Protein AF-A0A5K1HN83-F1 (afdb_monomer_lite)

Organism: NCBI:txid210225

Sequence (172 aa):
LRGERKVHPRSPVRFLKNLKGYDKDAISNETIELLEPLLVTGTEWFNETTCGKVSKAIAAICKWLYAVFEYHEKSQIVKPKKIKLALEEANLEIAKEKLAKAREELRIITDKLNKLKEDSQKQLDIKNELESQAQKTKKKITTAETLINSLSGERARWKKGASEISDEKKRL

InterPro domains:
  IPR024743 Dynein heavy chain, coiled coil stalk [PF12777] (14-165)
  IPR026983 Dynein heavy chain [PTHR10676] (13-172)

Secondary structure (DSSP, 8-state):
-----------HHHHHHHHHT--TTS--HHHHHHHHIIIIITTTTSSHHHHHTT-HHHHHHHHHHHHHHHHHHHHHHHHHHHHHHHHHHHHHHHHHHHHHHHHHHHHHHHHHHHHHHHHHHHHHHHHHHHHHHHHHHHHHHHHHHHHHHHHHHHHHHHHHHHHHHHHHHHH-

Radius of gyration: 54.88 Å; chains: 1; bounding box: 118×31×148 Å

Foldseek 3Di:
DDDDPDDDPPDPVVVVVCLVVPDLPPDDPVNLVVCCCCLPVVPVCLALVNLVVVHNVSSVVSVSVVVSNVCNVVCVVVVVVVVVVVVVVVVVVVVVVVVVVVVVVVVVVVVVVVVVVVVVVVVVVVVVVVVVVVVVVVVVVVVVVVVVVVVVVVVVVVVVVVVVVVVVVVVD

pLDDT: mean 89.86, std 12.05, range [35.44, 98.5]

Structure (mmCIF, N/CA/C/O backbone):
data_AF-A0A5K1HN83-F1
#
_entry.id   AF-A0A5K1HN83-F1
#
loop_
_atom_site.group_PDB
_atom_site.id
_atom_site.type_symbol
_atom_site.label_atom_id
_atom_site.label_alt_id
_atom_site.label_comp_id
_atom_site.label_asym_id
_atom_site.label_entity_id
_atom_site.label_seq_id
_atom_site.pdbx_PDB_ins_code
_atom_site.Cartn_x
_atom_site.Cartn_y
_atom_site.Cartn_z
_atom_site.occupancy
_atom_site.B_iso_or_equiv
_atom_site.auth_seq_id
_atom_site.auth_comp_id
_atom_site.auth_asym_id
_atom_site.auth_atom_id
_atom_site.pdbx_PDB_model_num
ATOM 1 N N . LEU A 1 1 ? 52.252 -15.073 -39.958 1.00 35.44 1 LEU A N 1
ATOM 2 C CA . LEU A 1 1 ? 51.533 -16.109 -40.735 1.00 35.44 1 LEU A CA 1
ATOM 3 C C . LEU A 1 1 ? 50.042 -15.824 -40.641 1.00 35.44 1 LEU A C 1
ATOM 5 O O . LEU A 1 1 ? 49.501 -15.789 -39.545 1.00 35.44 1 LEU A O 1
ATOM 9 N N . ARG A 1 2 ? 49.439 -15.476 -41.782 1.00 38.75 2 ARG A N 1
ATOM 10 C CA . ARG A 1 2 ? 48.042 -15.048 -41.935 1.00 38.75 2 ARG A CA 1
ATOM 11 C C . ARG A 1 2 ? 47.083 -16.146 -41.472 1.00 38.75 2 ARG A C 1
ATOM 13 O O . ARG A 1 2 ? 47.046 -17.208 -42.080 1.00 38.75 2 ARG A O 1
ATOM 20 N N . GLY A 1 3 ? 46.279 -15.862 -40.453 1.00 36.34 3 GLY A N 1
ATOM 21 C CA . GLY A 1 3 ? 45.063 -16.619 -40.167 1.00 36.34 3 GLY A CA 1
ATOM 22 C C . GLY A 1 3 ? 43.900 -16.001 -40.934 1.00 36.34 3 GLY A C 1
ATOM 23 O O . GLY A 1 3 ? 43.330 -15.003 -40.499 1.00 36.34 3 GLY A O 1
ATOM 24 N N . GLU A 1 4 ? 43.568 -16.552 -42.098 1.00 43.75 4 GLU A N 1
ATOM 25 C CA . GLU A 1 4 ? 42.374 -16.164 -42.850 1.00 43.75 4 GLU A CA 1
ATOM 26 C C . GLU A 1 4 ? 41.106 -16.497 -42.044 1.00 43.75 4 GLU A C 1
ATOM 28 O O . GLU A 1 4 ? 40.706 -17.658 -41.949 1.00 43.75 4 GLU A O 1
ATOM 33 N N . ARG A 1 5 ? 40.407 -15.490 -41.502 1.00 47.59 5 ARG A N 1
ATOM 34 C CA . ARG A 1 5 ? 39.007 -15.663 -41.079 1.00 47.59 5 ARG A CA 1
ATOM 35 C C . ARG A 1 5 ? 38.125 -15.734 -42.326 1.00 47.59 5 ARG A C 1
ATOM 37 O O . ARG A 1 5 ? 37.622 -14.723 -42.808 1.00 47.59 5 ARG A O 1
ATOM 44 N N . LYS A 1 6 ? 37.933 -16.938 -42.870 1.00 50.41 6 LYS A N 1
ATOM 45 C CA . LYS A 1 6 ? 36.957 -17.179 -43.940 1.00 50.41 6 LYS A CA 1
ATOM 46 C C . LYS A 1 6 ? 35.537 -17.103 -43.380 1.00 50.41 6 LYS A C 1
ATOM 48 O O . LYS A 1 6 ? 35.007 -18.095 -42.893 1.00 50.41 6 LYS A O 1
ATOM 53 N N . VAL A 1 7 ? 34.882 -15.956 -43.538 1.00 51.84 7 VAL A N 1
ATOM 54 C CA . VAL A 1 7 ? 33.414 -15.883 -43.515 1.00 51.84 7 VAL A CA 1
ATOM 55 C C . VAL A 1 7 ? 32.956 -15.418 -44.890 1.00 51.84 7 VAL A C 1
ATOM 57 O O . VAL A 1 7 ? 32.748 -14.240 -45.143 1.00 51.84 7 VAL A O 1
ATOM 60 N N . HIS A 1 8 ? 32.858 -16.358 -45.828 1.00 52.25 8 HIS A N 1
ATOM 61 C CA . HIS A 1 8 ? 32.168 -16.104 -47.088 1.00 52.25 8 HIS A CA 1
ATOM 62 C C . HIS A 1 8 ? 30.650 -16.157 -46.843 1.00 52.25 8 HIS A C 1
ATOM 64 O O . HIS A 1 8 ? 30.150 -17.221 -46.452 1.00 52.25 8 HIS A O 1
ATOM 70 N N . PRO A 1 9 ? 29.871 -15.104 -47.146 1.00 54.41 9 PRO A N 1
ATOM 71 C CA . PRO A 1 9 ? 28.438 -15.247 -47.350 1.00 54.41 9 PRO A CA 1
ATOM 72 C C . PRO A 1 9 ? 28.221 -15.910 -48.719 1.00 54.41 9 PRO A C 1
ATOM 74 O O . PRO A 1 9 ? 27.822 -15.277 -49.684 1.00 54.41 9 PRO A O 1
ATOM 77 N N . ARG A 1 10 ? 28.530 -17.208 -48.838 1.00 61.06 10 ARG A N 1
ATOM 78 C CA . ARG A 1 10 ? 28.372 -17.948 -50.107 1.00 61.06 10 ARG A CA 1
ATOM 79 C C . ARG A 1 10 ? 26.910 -18.223 -50.480 1.00 61.06 10 ARG A C 1
ATOM 81 O O . ARG A 1 10 ? 26.652 -1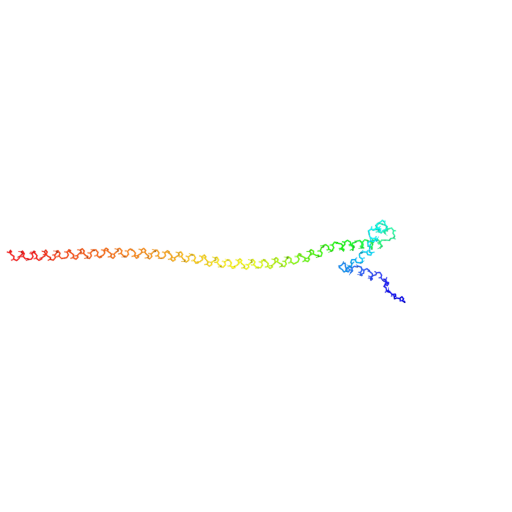8.692 -51.578 1.00 61.06 10 ARG A O 1
ATOM 88 N N . SER A 1 11 ? 25.959 -17.926 -49.589 1.00 77.81 11 SER A N 1
ATOM 89 C CA . SER A 1 11 ? 24.522 -18.025 -49.855 1.00 77.81 11 SER A CA 1
ATOM 90 C C . SER A 1 11 ? 23.800 -16.751 -49.391 1.00 77.81 11 SER A C 1
ATOM 92 O O . SER A 1 11 ? 23.789 -16.474 -48.183 1.00 77.81 11 SER A O 1
ATOM 94 N N . PRO A 1 12 ? 23.155 -16.003 -50.307 1.00 76.56 12 PRO A N 1
ATOM 95 C CA . PRO A 1 12 ? 22.337 -14.832 -49.979 1.00 76.56 12 PRO A CA 1
ATOM 96 C C . PRO A 1 12 ? 21.243 -15.123 -48.940 1.00 76.56 12 PRO A C 1
ATOM 98 O O . PRO A 1 12 ? 20.943 -14.288 -48.089 1.00 76.56 12 PRO A O 1
ATOM 101 N N . VAL A 1 13 ? 20.696 -16.344 -48.946 1.00 81.81 13 VAL A N 1
ATOM 102 C CA . VAL A 1 13 ? 19.642 -16.784 -48.017 1.00 81.81 13 VAL A CA 1
ATOM 103 C C . VAL A 1 13 ? 20.150 -16.817 -46.573 1.00 81.81 13 VAL A C 1
ATOM 105 O O . VAL A 1 13 ? 19.470 -16.365 -45.651 1.00 81.81 13 VAL A O 1
ATOM 108 N N . ARG A 1 14 ? 21.377 -17.308 -46.367 1.00 83.81 14 ARG A N 1
ATOM 109 C CA . ARG A 1 14 ? 21.997 -17.373 -45.037 1.00 83.81 14 ARG A CA 1
ATOM 110 C C . ARG A 1 14 ? 22.368 -15.985 -44.516 1.00 83.81 14 ARG A C 1
ATOM 112 O O . ARG A 1 14 ? 22.195 -15.726 -43.330 1.00 83.81 14 ARG A O 1
ATOM 119 N N . PHE A 1 15 ? 22.819 -15.089 -45.394 1.00 83.62 15 PHE A N 1
ATOM 120 C CA . PHE A 1 15 ? 23.090 -13.694 -45.038 1.00 83.62 15 PHE A CA 1
ATOM 121 C C . PHE A 1 15 ? 21.828 -12.986 -44.525 1.00 83.62 15 PHE A C 1
ATOM 123 O O . PHE A 1 15 ? 21.845 -12.428 -43.432 1.00 83.62 15 PHE A O 1
ATOM 130 N N . LEU A 1 16 ? 20.709 -13.089 -45.250 1.00 84.12 16 LEU A N 1
ATOM 131 C CA . LEU A 1 16 ? 19.450 -12.458 -44.841 1.00 84.12 16 LEU A CA 1
ATOM 132 C C . LEU A 1 16 ? 18.900 -13.021 -43.526 1.00 84.12 16 LEU A C 1
ATOM 134 O O . LEU A 1 16 ? 18.374 -12.265 -42.712 1.00 84.12 16 LEU A O 1
ATOM 138 N N . LYS A 1 17 ? 19.031 -14.334 -43.295 1.00 87.56 17 LYS A N 1
ATOM 139 C CA . LYS A 1 17 ? 18.636 -14.952 -42.021 1.00 87.56 17 LYS A CA 1
ATOM 140 C C . LYS A 1 17 ? 19.444 -14.383 -40.852 1.00 87.56 17 LYS A C 1
ATOM 142 O O . LYS A 1 17 ? 18.859 -14.036 -39.831 1.00 87.56 17 LYS A O 1
ATOM 147 N N . ASN A 1 18 ? 20.757 -14.243 -41.025 1.00 88.06 18 ASN A N 1
ATOM 148 C CA . ASN A 1 18 ? 21.635 -13.670 -40.005 1.00 88.06 18 ASN A CA 1
ATOM 149 C C . ASN A 1 18 ? 21.346 -12.183 -39.770 1.00 88.06 18 ASN A C 1
ATOM 151 O O . ASN A 1 18 ? 21.358 -11.745 -38.629 1.00 88.06 18 ASN A O 1
ATOM 155 N N . LEU A 1 19 ? 21.044 -11.426 -40.828 1.00 85.50 19 LEU A N 1
ATOM 156 C CA . LEU A 1 19 ? 20.715 -10.004 -40.728 1.00 85.50 19 LEU A CA 1
ATOM 157 C C . LEU A 1 19 ? 19.407 -9.773 -39.956 1.00 85.50 19 LEU A C 1
ATOM 159 O O . LEU A 1 19 ? 19.327 -8.888 -39.112 1.00 85.50 19 LEU A O 1
ATOM 163 N N . LYS A 1 20 ? 18.384 -10.596 -40.222 1.00 86.06 20 LYS A N 1
ATOM 164 C CA . LYS A 1 20 ? 17.093 -10.532 -39.518 1.00 86.06 20 LYS A CA 1
ATOM 165 C C . LYS A 1 20 ? 17.184 -10.995 -38.065 1.00 86.06 20 LYS A C 1
ATOM 167 O O . LYS A 1 20 ? 16.485 -10.455 -37.219 1.00 86.06 20 LYS A O 1
ATOM 172 N N . GLY A 1 21 ? 18.006 -12.006 -37.796 1.00 87.75 21 GLY A N 1
ATOM 173 C CA . GLY A 1 21 ? 18.245 -12.534 -36.452 1.00 87.75 21 GLY A CA 1
ATOM 174 C C . GLY A 1 21 ? 19.372 -11.829 -35.701 1.00 87.75 21 GLY A C 1
ATOM 175 O O . GLY A 1 21 ? 19.829 -12.362 -34.695 1.00 87.75 21 GLY A O 1
ATOM 176 N N . TYR A 1 22 ? 19.865 -10.696 -36.205 1.00 89.00 22 TYR A N 1
ATOM 177 C CA . TYR A 1 22 ? 20.978 -9.993 -35.589 1.00 89.00 22 TYR A CA 1
ATOM 178 C C . TYR A 1 22 ? 20.562 -9.439 -34.226 1.00 89.00 22 TYR A C 1
ATOM 180 O O . TYR A 1 22 ? 19.560 -8.728 -34.108 1.00 89.00 22 TYR A O 1
ATOM 188 N N . ASP A 1 23 ? 21.344 -9.762 -33.200 1.00 89.12 23 ASP A N 1
ATOM 189 C CA . ASP A 1 23 ? 21.102 -9.262 -31.857 1.00 89.12 23 ASP A CA 1
ATOM 190 C C . ASP A 1 23 ? 21.542 -7.798 -31.750 1.00 89.12 23 ASP A C 1
ATOM 192 O O . ASP A 1 23 ? 22.693 -7.469 -31.465 1.00 89.12 23 ASP A O 1
ATOM 196 N N . LYS A 1 24 ? 20.580 -6.907 -31.989 1.00 84.75 24 LYS A N 1
ATOM 197 C CA . LYS A 1 24 ? 20.734 -5.454 -31.856 1.00 84.75 24 LYS A CA 1
ATOM 198 C C . LYS A 1 24 ? 21.133 -5.004 -30.446 1.00 84.75 24 LYS A C 1
ATOM 200 O O . LYS A 1 24 ? 21.608 -3.885 -30.287 1.00 84.75 24 LYS A O 1
ATOM 205 N N . ASP A 1 25 ? 20.920 -5.836 -29.425 1.00 85.94 25 ASP A N 1
ATOM 206 C CA . ASP A 1 25 ? 21.213 -5.501 -28.034 1.00 85.94 25 ASP A CA 1
ATOM 207 C C . ASP A 1 25 ? 22.635 -5.893 -27.605 1.00 85.94 25 ASP A C 1
ATOM 209 O O . ASP A 1 25 ? 23.111 -5.344 -26.609 1.00 85.94 25 ASP A O 1
ATOM 213 N N . ALA A 1 26 ? 23.307 -6.762 -28.373 1.00 86.81 26 ALA A N 1
ATOM 214 C CA . ALA A 1 26 ? 24.674 -7.244 -28.142 1.00 86.81 26 ALA A CA 1
ATOM 215 C C . ALA A 1 26 ? 25.769 -6.428 -28.862 1.00 86.81 26 ALA A C 1
ATOM 217 O O . ALA A 1 26 ? 26.937 -6.816 -28.861 1.00 86.81 26 ALA A O 1
ATOM 218 N N . ILE A 1 27 ? 25.412 -5.314 -29.502 1.00 87.62 27 ILE A N 1
ATOM 219 C CA . ILE A 1 27 ? 26.367 -4.460 -30.217 1.00 87.62 27 ILE A CA 1
ATOM 220 C C . ILE A 1 27 ? 27.257 -3.730 -29.208 1.00 87.62 27 ILE A C 1
ATOM 222 O O . ILE A 1 27 ? 26.746 -3.084 -28.295 1.00 87.62 27 ILE A O 1
ATOM 226 N N . SER A 1 28 ? 28.578 -3.821 -29.380 1.00 88.25 28 SER A N 1
ATOM 227 C CA . SER A 1 28 ? 29.544 -3.096 -28.552 1.00 88.25 28 SER A CA 1
ATOM 228 C C . SER A 1 28 ? 29.716 -1.647 -29.010 1.00 88.25 28 SER A C 1
ATOM 230 O O . SER A 1 28 ? 29.615 -1.351 -30.203 1.00 88.25 28 SER A O 1
ATOM 232 N N . ASN A 1 29 ? 30.072 -0.763 -28.072 1.00 88.69 29 ASN A N 1
ATOM 233 C CA . ASN A 1 29 ? 30.438 0.623 -28.382 1.00 88.69 29 ASN A CA 1
ATOM 234 C C . ASN A 1 29 ? 31.581 0.685 -29.406 1.00 88.69 29 ASN A C 1
ATOM 236 O O . ASN A 1 29 ? 31.483 1.433 -30.367 1.00 88.69 29 ASN A O 1
ATOM 240 N N . GLU A 1 30 ? 32.585 -0.188 -29.284 1.00 90.62 30 GLU A N 1
ATOM 241 C CA . GLU A 1 30 ? 33.702 -0.292 -30.237 1.00 90.62 30 GLU A CA 1
ATOM 242 C C . GLU A 1 30 ? 33.229 -0.547 -31.680 1.00 90.62 30 GLU A C 1
ATOM 244 O O . GLU A 1 30 ? 33.777 -0.005 -32.638 1.00 90.62 30 GLU A O 1
ATOM 249 N N . THR A 1 31 ? 32.186 -1.371 -31.852 1.00 89.19 31 THR A N 1
ATOM 250 C CA . THR A 1 31 ? 31.615 -1.642 -33.180 1.00 89.19 31 THR A CA 1
ATOM 251 C C . THR A 1 31 ? 30.928 -0.397 -33.735 1.00 89.19 31 THR A C 1
ATOM 253 O O . THR A 1 31 ? 31.004 -0.145 -34.931 1.00 89.19 31 THR A O 1
ATOM 256 N N . ILE A 1 32 ? 30.266 0.383 -32.881 1.00 90.12 32 ILE A N 1
ATOM 257 C CA . ILE A 1 32 ? 29.578 1.620 -33.265 1.00 90.12 32 ILE A CA 1
ATOM 258 C C . ILE A 1 32 ? 30.577 2.730 -33.602 1.00 90.12 32 ILE A C 1
ATOM 260 O O . ILE A 1 32 ? 30.416 3.377 -34.633 1.00 90.12 32 ILE A O 1
ATOM 264 N N . GLU A 1 33 ? 31.641 2.881 -32.814 1.00 89.94 33 GLU A N 1
ATOM 265 C CA . GLU A 1 33 ? 32.745 3.817 -33.076 1.00 89.94 33 GLU A CA 1
ATOM 266 C C . GLU A 1 33 ? 33.415 3.532 -34.427 1.00 89.94 33 GLU A C 1
ATOM 268 O O . GLU A 1 33 ? 33.702 4.444 -35.197 1.00 89.94 33 GLU A O 1
ATOM 273 N N . LEU A 1 34 ? 33.592 2.254 -34.784 1.00 90.81 34 LEU A N 1
ATOM 274 C CA . LEU A 1 34 ? 34.136 1.878 -36.092 1.00 90.81 34 LEU A CA 1
ATOM 275 C C . LEU A 1 34 ? 33.213 2.271 -37.261 1.00 90.81 34 LEU A C 1
ATOM 277 O O . LEU A 1 34 ? 33.683 2.502 -38.377 1.00 90.81 34 LEU A O 1
ATOM 281 N N . LEU A 1 35 ? 31.900 2.319 -37.025 1.00 89.12 35 LEU A N 1
ATOM 282 C CA . LEU A 1 35 ? 30.895 2.676 -38.029 1.00 89.12 35 LEU A CA 1
ATOM 283 C C . LEU A 1 35 ? 30.657 4.189 -38.120 1.00 89.12 35 LEU A C 1
ATOM 285 O O . LEU A 1 35 ? 30.128 4.659 -39.127 1.00 89.12 35 LEU A O 1
ATOM 289 N N . GLU A 1 36 ? 31.063 4.955 -37.112 1.00 87.81 36 GLU A N 1
ATOM 290 C CA . GLU A 1 36 ? 30.823 6.395 -37.016 1.00 87.81 36 GLU A CA 1
ATOM 291 C C . GLU A 1 36 ? 31.383 7.195 -38.212 1.00 87.81 36 GLU A C 1
ATOM 293 O O . GLU A 1 36 ? 30.631 7.989 -38.785 1.00 87.81 36 GLU A O 1
ATOM 298 N N . PRO A 1 37 ? 32.613 6.950 -38.719 1.00 89.25 37 PRO A N 1
ATOM 299 C CA . PRO A 1 37 ? 33.119 7.669 -39.892 1.00 89.25 37 PRO A CA 1
ATOM 300 C C . PRO A 1 37 ? 32.294 7.419 -41.161 1.00 89.25 37 PRO A C 1
ATOM 302 O O . PRO A 1 37 ? 32.197 8.290 -42.023 1.00 89.25 37 PRO A O 1
ATOM 305 N N . LEU A 1 38 ? 31.683 6.235 -41.286 1.00 86.62 38 LEU A N 1
ATOM 306 C CA . LEU A 1 38 ? 30.812 5.880 -42.410 1.00 86.62 38 LEU A CA 1
ATOM 307 C C . LEU A 1 38 ? 29.436 6.543 -42.290 1.00 86.62 38 LEU A C 1
ATOM 309 O O . LEU A 1 38 ? 28.905 7.020 -43.287 1.00 86.62 38 LEU A O 1
ATOM 313 N N . LEU A 1 39 ? 28.864 6.566 -41.086 1.00 86.62 39 LEU A N 1
ATOM 314 C CA . LEU A 1 39 ? 27.479 6.984 -40.853 1.00 86.62 39 LEU A CA 1
ATOM 315 C C . LEU A 1 39 ? 27.319 8.479 -40.561 1.00 86.62 39 LEU A C 1
ATOM 317 O O . LEU A 1 39 ? 26.275 9.038 -40.888 1.00 86.62 39 LEU A O 1
ATOM 321 N N . VAL A 1 40 ? 28.325 9.118 -39.961 1.00 83.94 40 VAL A N 1
ATOM 322 C CA . VAL A 1 40 ? 28.289 10.530 -39.551 1.00 83.94 40 VAL A CA 1
ATOM 323 C C . VAL A 1 40 ? 29.064 11.384 -40.549 1.00 83.94 40 VAL A C 1
ATOM 325 O O . VAL A 1 40 ? 28.487 12.239 -41.221 1.00 83.94 40 VAL A O 1
ATOM 328 N N . THR A 1 41 ? 30.360 11.115 -40.719 1.00 83.31 41 THR A N 1
ATOM 329 C CA . THR A 1 41 ? 31.218 11.862 -41.657 1.00 83.31 41 THR A CA 1
ATOM 330 C C . THR A 1 41 ? 30.925 11.499 -43.114 1.00 83.31 41 THR A C 1
ATOM 332 O O . THR A 1 41 ? 31.015 12.342 -44.002 1.00 83.31 41 THR A O 1
ATOM 335 N N . GLY A 1 42 ? 30.536 10.248 -43.370 1.00 84.19 42 GLY A N 1
ATOM 336 C CA . GLY A 1 42 ? 30.241 9.734 -44.703 1.00 84.19 42 GLY A CA 1
ATOM 337 C C . GLY A 1 42 ? 28.856 10.075 -45.250 1.00 84.19 42 GLY A C 1
ATOM 338 O O . GLY A 1 42 ? 28.550 9.656 -46.362 1.00 84.19 42 GLY A O 1
ATOM 339 N N . THR A 1 43 ? 28.027 10.841 -44.531 1.00 84.19 43 THR A N 1
ATOM 340 C CA . THR A 1 43 ? 26.604 11.072 -44.863 1.00 84.19 43 THR A CA 1
ATOM 341 C C . THR A 1 43 ? 26.369 11.581 -46.293 1.00 84.19 43 THR A C 1
ATOM 343 O O . THR A 1 43 ? 25.342 11.278 -46.898 1.00 84.19 43 THR A O 1
ATOM 346 N N . GLU A 1 44 ? 27.314 12.311 -46.889 1.00 82.88 44 GLU A N 1
ATOM 347 C CA . GLU A 1 44 ? 27.197 12.809 -48.269 1.00 82.88 44 GLU A CA 1
ATOM 348 C C . GLU A 1 44 ? 27.219 11.689 -49.327 1.00 82.88 44 GLU A C 1
ATOM 350 O O . GLU A 1 44 ? 26.501 11.751 -50.331 1.00 82.88 44 GLU A O 1
ATOM 355 N N . TRP A 1 45 ? 28.005 10.632 -49.099 1.00 83.19 45 TRP A N 1
ATOM 356 C CA . TRP A 1 45 ? 28.219 9.544 -50.061 1.00 83.19 45 TRP A CA 1
ATOM 357 C C . TRP A 1 45 ? 27.675 8.185 -49.594 1.00 83.19 45 TRP A C 1
ATOM 359 O O . TRP A 1 45 ? 27.369 7.330 -50.426 1.00 83.19 45 TRP A O 1
ATOM 369 N N . PHE A 1 46 ? 27.486 8.000 -48.289 1.00 85.38 46 PHE A N 1
ATOM 370 C CA . PHE A 1 46 ? 26.931 6.811 -47.652 1.00 85.38 46 PHE A CA 1
ATOM 371 C C . PHE A 1 46 ? 25.529 7.102 -47.101 1.00 85.38 46 PHE A C 1
ATOM 373 O O . PHE A 1 46 ? 25.301 7.156 -45.901 1.00 85.38 46 PHE A O 1
ATOM 380 N N . ASN A 1 47 ? 24.567 7.305 -47.999 1.00 87.38 47 ASN A N 1
ATOM 381 C CA . ASN A 1 47 ? 23.159 7.492 -47.646 1.00 87.38 47 ASN A CA 1
ATOM 382 C C . ASN A 1 47 ? 22.245 6.677 -48.570 1.00 87.38 47 ASN A C 1
ATOM 384 O O . ASN A 1 47 ? 22.655 6.251 -49.652 1.00 87.38 47 ASN A O 1
ATOM 388 N N . GLU A 1 48 ? 20.988 6.476 -48.160 1.00 88.94 48 GLU A N 1
ATOM 389 C CA . GLU A 1 48 ? 20.012 5.650 -48.891 1.00 88.94 48 GLU A CA 1
ATOM 390 C C . GLU A 1 48 ? 19.864 6.085 -50.363 1.00 88.94 48 GLU A C 1
ATOM 392 O O . GLU A 1 48 ? 19.814 5.239 -51.259 1.00 88.94 48 GLU A O 1
ATOM 397 N N . THR A 1 49 ? 19.885 7.394 -50.630 1.00 87.94 49 THR A N 1
ATOM 398 C CA . THR A 1 49 ? 19.730 7.977 -51.970 1.00 87.94 49 THR A CA 1
ATOM 399 C C . THR A 1 49 ? 20.952 7.729 -52.856 1.00 87.94 49 THR A C 1
ATOM 401 O O . THR A 1 49 ? 20.809 7.278 -53.994 1.00 87.94 49 THR A O 1
ATOM 404 N N . THR A 1 50 ? 22.161 7.993 -52.357 1.00 88.44 50 THR A N 1
ATOM 405 C CA . THR A 1 50 ? 23.416 7.815 -53.102 1.00 88.44 50 THR A CA 1
ATOM 406 C C . THR A 1 50 ? 23.735 6.332 -53.291 1.00 88.44 50 THR A C 1
ATOM 408 O O . THR A 1 50 ? 24.035 5.909 -54.407 1.00 88.44 50 THR A O 1
ATOM 411 N N . CYS A 1 51 ? 23.568 5.506 -52.256 1.00 88.69 51 CYS A N 1
ATOM 412 C CA . CYS A 1 51 ? 23.726 4.054 -52.352 1.00 88.69 51 CYS A CA 1
ATOM 413 C C . CYS A 1 51 ? 22.671 3.408 -53.267 1.00 88.69 51 CYS A C 1
ATOM 415 O O . CYS A 1 51 ? 22.965 2.437 -53.970 1.00 88.69 51 CYS A O 1
ATOM 417 N N . GLY A 1 52 ? 21.455 3.962 -53.308 1.00 89.25 52 GLY A N 1
ATOM 418 C CA . GLY A 1 52 ? 20.368 3.500 -54.175 1.00 89.25 52 GLY A CA 1
ATOM 419 C C . GLY A 1 52 ? 20.640 3.673 -55.665 1.00 89.25 52 GLY A C 1
ATOM 420 O O . GLY A 1 52 ? 20.165 2.857 -56.455 1.00 89.25 52 GLY A O 1
ATOM 421 N N . LYS A 1 53 ? 21.465 4.658 -56.048 1.00 90.19 53 LYS A N 1
ATOM 422 C CA . LYS A 1 53 ? 21.938 4.825 -57.434 1.00 90.19 53 LYS A CA 1
ATOM 423 C C . LYS A 1 53 ? 22.824 3.662 -57.893 1.00 90.19 53 LYS A C 1
ATOM 425 O O . LYS A 1 53 ? 22.884 3.391 -59.086 1.00 90.19 53 LYS A O 1
ATOM 430 N N . VAL A 1 54 ? 23.485 2.969 -56.960 1.00 89.31 54 VAL A N 1
ATOM 431 C CA . VAL A 1 54 ? 24.340 1.806 -57.248 1.00 89.31 54 VAL A CA 1
ATOM 432 C C . VAL A 1 54 ? 23.527 0.512 -57.228 1.00 89.31 54 VAL A C 1
ATOM 434 O O . VAL A 1 54 ? 23.609 -0.289 -58.156 1.00 89.31 54 VAL A O 1
ATOM 437 N N . SER A 1 55 ? 22.741 0.275 -56.171 1.00 91.00 55 SER A N 1
ATOM 438 C CA . SER A 1 55 ? 21.877 -0.906 -56.069 1.00 91.00 55 SER A CA 1
ATOM 439 C C . SER A 1 55 ? 20.837 -0.771 -54.960 1.00 91.00 55 SER A C 1
ATOM 441 O O . SER A 1 55 ? 21.142 -0.348 -53.843 1.00 91.00 55 SER A O 1
ATOM 443 N N . LYS A 1 56 ? 19.621 -1.268 -55.223 1.00 87.94 56 LYS A N 1
ATOM 444 C CA . LYS A 1 56 ? 18.542 -1.365 -54.223 1.00 87.94 56 LYS A CA 1
ATOM 445 C C . LYS A 1 56 ? 18.941 -2.200 -53.001 1.00 87.94 56 LYS A C 1
ATOM 447 O O . LYS A 1 56 ? 18.540 -1.885 -51.885 1.00 87.94 56 LYS A O 1
ATOM 452 N N . ALA A 1 57 ? 19.741 -3.250 -53.198 1.00 86.38 57 ALA A N 1
ATOM 453 C CA . ALA A 1 57 ? 20.204 -4.093 -52.098 1.00 86.38 57 ALA A CA 1
ATOM 454 C C . ALA A 1 57 ? 21.193 -3.349 -51.183 1.00 86.38 57 ALA A C 1
ATOM 456 O O . ALA A 1 57 ? 21.140 -3.507 -49.967 1.00 86.38 57 ALA A O 1
ATOM 457 N N . ILE A 1 58 ? 22.055 -2.502 -51.757 1.00 86.31 58 ILE A N 1
ATOM 458 C CA . ILE A 1 58 ? 23.026 -1.699 -51.000 1.00 86.31 58 ILE A CA 1
ATOM 459 C C . ILE A 1 58 ? 22.307 -0.587 -50.229 1.00 86.31 58 ILE A C 1
ATOM 461 O O . ILE A 1 58 ? 22.599 -0.385 -49.053 1.00 86.31 58 ILE A O 1
ATOM 465 N N . ALA A 1 59 ? 21.311 0.067 -50.836 1.00 88.69 59 ALA A N 1
ATOM 466 C CA . ALA A 1 59 ? 20.461 1.036 -50.138 1.00 88.69 59 ALA A CA 1
ATOM 467 C C . ALA A 1 59 ? 19.775 0.432 -48.902 1.00 88.69 59 ALA A C 1
ATOM 469 O O . ALA A 1 59 ? 19.784 1.038 -47.833 1.00 88.69 59 ALA A O 1
ATOM 470 N N . ALA A 1 60 ? 19.245 -0.791 -49.015 1.00 88.25 60 ALA A N 1
ATOM 471 C CA . ALA A 1 60 ? 18.615 -1.483 -47.893 1.00 88.25 60 ALA A CA 1
ATOM 472 C C . ALA A 1 60 ? 19.599 -1.790 -46.746 1.00 88.25 60 ALA A C 1
ATOM 474 O O . ALA A 1 60 ? 19.232 -1.670 -45.578 1.00 88.25 60 ALA A O 1
ATOM 475 N N . ILE A 1 61 ? 20.847 -2.153 -47.064 1.00 88.75 61 ILE A N 1
ATOM 476 C CA . ILE A 1 61 ? 21.898 -2.384 -46.058 1.00 88.75 61 ILE A CA 1
ATOM 477 C C . ILE A 1 61 ? 22.314 -1.068 -45.390 1.00 88.75 61 ILE A C 1
ATOM 479 O O . ILE A 1 61 ? 22.444 -1.032 -44.171 1.00 88.75 61 ILE A O 1
ATOM 483 N N . CYS A 1 62 ? 22.472 0.012 -46.161 1.00 89.56 62 CYS A N 1
ATOM 484 C CA . CYS A 1 62 ? 22.773 1.346 -45.634 1.00 89.56 62 CYS A CA 1
ATOM 485 C C . CYS A 1 62 ? 21.689 1.794 -44.639 1.00 89.56 62 CYS A C 1
ATOM 487 O O . CYS A 1 62 ? 21.993 2.124 -43.495 1.00 89.56 62 CYS A O 1
ATOM 489 N N . LYS A 1 63 ? 20.412 1.673 -45.023 1.00 90.69 63 LYS A N 1
ATOM 490 C CA . LYS A 1 63 ? 19.267 1.967 -44.151 1.00 90.69 63 LYS A CA 1
ATOM 491 C C . LYS A 1 63 ? 19.261 1.117 -42.876 1.00 90.69 63 LYS A C 1
ATOM 493 O O . LYS A 1 63 ? 19.005 1.633 -41.791 1.00 90.69 63 LYS A O 1
ATOM 498 N N . TRP A 1 64 ? 19.539 -0.184 -42.996 1.00 90.94 64 TRP A N 1
ATOM 499 C CA . TRP A 1 64 ? 19.632 -1.083 -41.843 1.00 90.94 64 TRP A CA 1
ATOM 500 C C . TRP A 1 64 ? 20.745 -0.654 -40.881 1.00 90.94 64 TRP A C 1
ATOM 502 O O . TRP A 1 64 ? 20.526 -0.641 -39.675 1.00 90.94 64 TRP A O 1
ATOM 512 N N . LEU A 1 65 ? 21.903 -0.251 -41.404 1.00 90.62 65 LEU A N 1
ATOM 513 C CA . LEU A 1 65 ? 23.043 0.170 -40.594 1.00 90.62 65 LEU A CA 1
ATOM 514 C C . LEU A 1 65 ? 22.744 1.453 -39.801 1.00 90.62 65 LEU A C 1
ATOM 516 O O . LEU A 1 65 ? 23.032 1.505 -38.608 1.00 90.62 65 LEU A O 1
ATOM 520 N N . TYR A 1 66 ? 22.081 2.436 -40.421 1.00 90.81 66 TYR A N 1
ATOM 521 C CA . TYR A 1 66 ? 21.579 3.628 -39.723 1.00 90.81 66 TYR A CA 1
ATOM 522 C C . TYR A 1 66 ? 20.573 3.276 -38.622 1.00 90.81 66 TYR A C 1
ATOM 524 O O . TYR A 1 66 ? 20.690 3.753 -37.497 1.00 90.81 66 TYR A O 1
ATOM 532 N N . ALA A 1 67 ? 19.615 2.391 -38.911 1.00 91.06 67 ALA A N 1
ATOM 533 C CA . ALA A 1 67 ? 18.639 1.952 -37.915 1.00 91.06 67 ALA A CA 1
ATOM 534 C C . ALA A 1 67 ? 19.303 1.239 -36.724 1.00 91.06 67 ALA A C 1
ATOM 536 O O . ALA A 1 67 ? 18.869 1.397 -35.584 1.00 91.06 67 ALA A O 1
ATOM 537 N N . VAL A 1 68 ? 20.360 0.467 -36.982 1.00 90.88 68 VAL A N 1
ATOM 538 C CA . VAL A 1 68 ? 21.164 -0.201 -35.955 1.00 90.88 68 VAL A CA 1
ATOM 539 C C . VAL A 1 68 ? 21.929 0.808 -35.091 1.00 90.88 68 VAL A C 1
ATOM 541 O O . VAL A 1 68 ? 21.918 0.681 -33.866 1.00 90.88 68 VAL A O 1
ATOM 544 N N . PHE A 1 69 ? 22.542 1.818 -35.709 1.00 90.62 69 PHE A N 1
ATOM 545 C CA . PHE A 1 69 ? 23.250 2.894 -35.013 1.00 90.62 69 PHE A CA 1
ATOM 546 C C . PHE A 1 69 ? 22.310 3.697 -34.105 1.00 90.62 69 PHE A C 1
ATOM 548 O O . PHE A 1 69 ? 22.525 3.762 -32.894 1.00 90.62 69 PHE A O 1
ATOM 555 N N . GLU A 1 70 ? 21.199 4.198 -34.652 1.00 90.25 70 GLU A N 1
ATOM 556 C CA . GLU A 1 70 ? 20.204 4.940 -33.873 1.00 90.25 70 GLU A CA 1
ATOM 557 C C . GLU A 1 70 ? 19.599 4.099 -32.744 1.00 90.25 70 GLU A C 1
ATOM 559 O O . GLU A 1 70 ? 19.323 4.608 -31.652 1.00 90.25 70 GLU A O 1
ATOM 564 N N . TYR A 1 71 ? 19.340 2.811 -33.005 1.00 92.50 71 TYR A N 1
ATOM 565 C CA . TYR A 1 71 ? 18.842 1.903 -31.980 1.00 92.50 71 TYR A CA 1
ATOM 566 C C . TYR A 1 71 ? 19.829 1.813 -30.824 1.00 92.50 71 TYR A C 1
ATOM 568 O O . TYR A 1 71 ? 19.412 1.917 -29.672 1.00 92.50 71 TYR A O 1
ATOM 576 N N . HIS A 1 72 ? 21.118 1.633 -31.121 1.00 91.75 72 HIS A N 1
ATOM 577 C CA . HIS A 1 72 ? 22.146 1.517 -30.101 1.00 91.75 72 HIS A CA 1
ATOM 578 C C . HIS A 1 72 ? 22.186 2.767 -29.211 1.00 91.75 72 HIS A C 1
ATOM 580 O O . HIS A 1 72 ? 22.035 2.630 -27.995 1.00 91.75 72 HIS A O 1
ATOM 586 N N . GLU A 1 73 ? 22.264 3.969 -29.792 1.00 90.25 73 GLU A N 1
ATOM 587 C CA . GLU A 1 73 ? 22.256 5.235 -29.040 1.00 90.25 73 GLU A CA 1
ATOM 588 C C . GLU A 1 73 ? 21.021 5.371 -28.139 1.00 90.25 73 GLU A 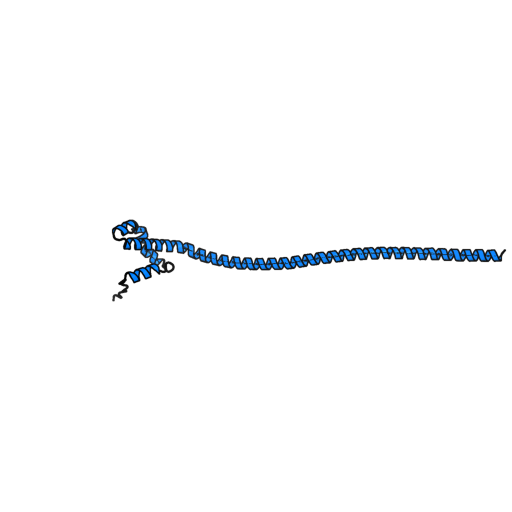C 1
ATOM 590 O O . GLU A 1 73 ? 21.123 5.622 -26.934 1.00 90.25 73 GLU A O 1
ATOM 595 N N . LYS A 1 74 ? 19.828 5.123 -28.694 1.00 92.19 74 LYS A N 1
ATOM 596 C CA . LYS A 1 74 ? 18.570 5.175 -27.934 1.00 92.19 74 LYS A CA 1
ATOM 597 C C . LYS A 1 74 ? 18.532 4.099 -26.843 1.00 92.19 74 LYS A C 1
ATOM 599 O O . LYS A 1 74 ? 18.018 4.341 -25.748 1.00 92.19 74 LYS A O 1
ATOM 604 N N . SER A 1 75 ? 19.087 2.915 -27.104 1.00 93.19 75 SER A N 1
ATOM 605 C CA . SER A 1 75 ? 19.102 1.799 -26.155 1.00 93.19 75 SER A CA 1
ATOM 606 C C . SER A 1 75 ? 19.939 2.102 -24.914 1.00 93.19 75 SER A C 1
ATOM 608 O O . SER A 1 75 ? 19.517 1.731 -23.819 1.00 93.19 75 SER A O 1
ATOM 610 N N . GLN A 1 76 ? 21.047 2.840 -25.047 1.00 90.69 76 GLN A N 1
ATOM 611 C CA . GLN A 1 76 ? 21.887 3.251 -23.914 1.00 90.69 76 GLN A CA 1
ATOM 612 C C . GLN A 1 76 ? 21.112 4.125 -22.918 1.00 90.69 76 GLN A C 1
ATOM 614 O O . GLN A 1 76 ? 21.306 4.028 -21.710 1.00 90.69 76 GLN A O 1
ATOM 619 N N . ILE A 1 77 ? 20.162 4.925 -23.406 1.00 93.00 77 ILE A N 1
ATOM 620 C CA . ILE A 1 77 ? 19.305 5.774 -22.568 1.00 93.00 77 ILE A CA 1
ATOM 621 C C . ILE A 1 77 ? 18.129 4.973 -21.991 1.00 93.00 77 ILE A C 1
ATOM 623 O O . ILE A 1 77 ? 17.728 5.168 -20.841 1.00 93.00 77 ILE A O 1
ATOM 627 N N . VAL A 1 78 ? 17.535 4.081 -22.787 1.00 93.88 78 VAL A N 1
ATOM 628 C CA . VAL A 1 78 ? 16.296 3.374 -22.425 1.00 93.88 78 VAL A CA 1
ATOM 629 C C . VAL A 1 78 ? 16.546 2.174 -21.508 1.00 93.88 78 VAL A C 1
ATOM 631 O O . VAL A 1 78 ? 15.754 1.946 -20.593 1.00 93.88 78 VAL A O 1
ATOM 634 N N . LYS A 1 79 ? 17.628 1.411 -21.705 1.00 92.50 79 LYS A N 1
ATOM 635 C CA . LYS A 1 79 ? 17.980 0.239 -20.879 1.00 92.50 79 LYS A CA 1
ATOM 636 C C . LYS A 1 79 ? 18.060 0.565 -19.377 1.00 92.50 79 LYS A C 1
ATOM 638 O O . LYS A 1 79 ? 17.329 -0.075 -18.618 1.00 92.50 79 LYS A O 1
ATOM 643 N N . PRO A 1 80 ? 18.831 1.572 -18.917 1.00 95.12 80 PRO A N 1
ATOM 644 C CA . PRO A 1 80 ? 18.889 1.900 -17.492 1.00 95.12 80 PRO A CA 1
ATOM 645 C C . PRO A 1 80 ? 17.538 2.383 -16.955 1.00 95.12 8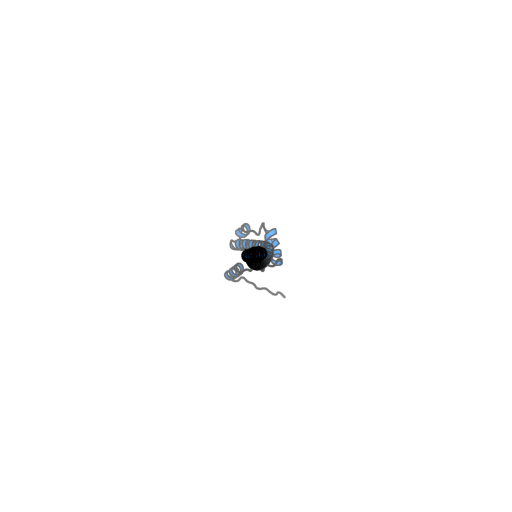0 PRO A C 1
ATOM 647 O O . PRO A 1 80 ? 17.169 2.055 -15.830 1.00 95.12 80 PRO A O 1
ATOM 650 N N . LYS A 1 81 ? 16.751 3.101 -17.767 1.00 96.56 81 LYS A N 1
ATOM 651 C CA . LYS A 1 81 ? 15.404 3.539 -17.375 1.00 96.56 81 LYS A CA 1
ATOM 652 C C . LYS A 1 81 ? 14.448 2.368 -17.175 1.00 96.56 81 LYS A C 1
ATOM 654 O O . LYS A 1 81 ? 13.695 2.385 -16.212 1.00 96.56 81 LYS A O 1
ATOM 659 N N . LYS A 1 82 ? 14.496 1.351 -18.039 1.00 96.25 82 LYS A N 1
ATOM 660 C CA . LYS A 1 82 ? 13.690 0.129 -17.889 1.00 96.25 82 LYS A CA 1
ATOM 661 C C . LYS A 1 82 ? 14.071 -0.659 -16.639 1.00 96.25 82 LYS A C 1
ATOM 663 O O . LYS A 1 82 ? 13.183 -1.113 -15.931 1.00 96.25 82 LYS A O 1
ATOM 668 N N . ILE A 1 83 ? 15.368 -0.780 -16.350 1.00 96.19 83 ILE A N 1
ATOM 669 C CA . ILE A 1 83 ? 15.850 -1.438 -15.125 1.00 96.19 83 ILE A CA 1
ATOM 670 C C . ILE A 1 83 ? 15.352 -0.680 -13.891 1.00 96.19 83 ILE A C 1
ATOM 672 O O . ILE A 1 83 ? 14.801 -1.287 -12.978 1.00 96.19 83 ILE A O 1
ATOM 676 N N . LYS A 1 84 ? 15.494 0.652 -13.886 1.00 96.69 84 LYS A N 1
ATOM 677 C CA . LYS A 1 84 ? 14.995 1.492 -12.794 1.00 96.69 84 LYS A CA 1
ATOM 678 C C . LYS A 1 84 ? 13.481 1.368 -12.638 1.00 96.69 84 LYS A C 1
ATOM 680 O O . LYS A 1 84 ? 13.013 1.207 -11.523 1.00 96.69 84 LYS A O 1
ATOM 685 N N . LEU A 1 85 ? 12.729 1.405 -13.737 1.00 97.38 85 LEU A N 1
ATOM 686 C CA . LEU A 1 85 ? 11.278 1.234 -13.713 1.00 97.38 85 LEU A CA 1
ATOM 687 C C . LEU A 1 85 ? 10.889 -0.097 -13.059 1.00 97.38 85 LEU A C 1
ATOM 689 O O . LEU A 1 85 ? 10.105 -0.083 -12.122 1.00 97.38 85 LEU A O 1
ATOM 693 N N . ALA A 1 86 ? 11.493 -1.209 -13.485 1.00 97.88 86 ALA A N 1
ATOM 694 C CA . ALA A 1 86 ? 11.208 -2.525 -12.917 1.00 97.88 86 ALA A CA 1
ATOM 695 C C . ALA A 1 86 ? 11.527 -2.602 -11.411 1.00 97.88 86 ALA A C 1
ATOM 697 O O . ALA A 1 86 ? 10.784 -3.218 -10.648 1.00 97.88 86 ALA A O 1
ATOM 698 N N . LEU A 1 87 ? 12.612 -1.954 -10.968 1.00 97.94 87 LEU A N 1
ATOM 699 C CA . LEU A 1 87 ? 12.960 -1.864 -9.549 1.00 97.94 87 LEU A CA 1
ATOM 700 C C . LEU A 1 87 ? 11.911 -1.071 -8.757 1.00 97.94 87 LEU A C 1
ATOM 702 O O . LEU A 1 87 ? 11.472 -1.517 -7.699 1.00 97.94 87 LEU A O 1
ATOM 706 N N . GLU A 1 88 ? 11.500 0.093 -9.262 1.00 97.56 88 GLU A N 1
ATOM 707 C CA . GLU A 1 88 ? 10.504 0.924 -8.581 1.00 97.56 88 GLU A CA 1
ATOM 708 C C . GLU A 1 88 ? 9.111 0.288 -8.588 1.00 97.56 88 GLU A C 1
ATOM 710 O O . GLU A 1 88 ? 8.391 0.394 -7.600 1.00 97.56 88 GLU A O 1
ATOM 715 N N . GLU A 1 89 ? 8.736 -0.417 -9.656 1.00 97.94 89 GLU A N 1
ATOM 716 C CA . GLU A 1 89 ? 7.500 -1.203 -9.706 1.00 97.94 89 GLU A CA 1
ATOM 717 C C . GLU A 1 89 ? 7.508 -2.306 -8.641 1.00 97.94 89 GLU A C 1
ATOM 719 O O . GLU A 1 89 ? 6.536 -2.447 -7.899 1.00 97.94 89 GLU A O 1
ATOM 724 N N . ALA A 1 90 ? 8.624 -3.025 -8.478 1.00 98.12 90 ALA A N 1
ATOM 725 C CA . ALA A 1 90 ? 8.765 -4.016 -7.411 1.00 98.12 90 ALA A CA 1
ATOM 726 C C . ALA A 1 90 ? 8.666 -3.381 -6.009 1.00 98.12 90 ALA A C 1
ATOM 728 O O . ALA A 1 90 ? 7.959 -3.895 -5.139 1.00 98.12 90 ALA A O 1
ATOM 729 N N . ASN A 1 91 ? 9.320 -2.235 -5.790 1.00 97.88 91 ASN A N 1
ATOM 730 C CA . ASN A 1 91 ? 9.223 -1.489 -4.530 1.00 97.88 91 ASN A CA 1
ATOM 731 C C . ASN A 1 91 ? 7.791 -1.016 -4.249 1.00 97.88 91 ASN A C 1
ATOM 733 O O . ASN A 1 91 ? 7.326 -1.074 -3.106 1.00 97.88 91 ASN A O 1
ATOM 737 N N . LEU A 1 92 ? 7.089 -0.553 -5.285 1.00 98.06 92 LEU A N 1
ATOM 738 C CA . LEU A 1 92 ? 5.712 -0.091 -5.197 1.00 98.06 92 LEU A CA 1
ATOM 739 C C . LEU A 1 92 ? 4.773 -1.224 -4.780 1.00 98.06 92 LEU A C 1
ATOM 741 O O . LEU A 1 92 ? 3.933 -1.010 -3.906 1.00 98.06 92 LEU A O 1
ATOM 745 N N . GLU A 1 93 ? 4.920 -2.419 -5.352 1.00 98.38 93 GLU A N 1
ATOM 746 C CA . GLU A 1 93 ? 4.105 -3.574 -4.961 1.00 98.38 93 GLU A CA 1
ATOM 747 C C . GLU A 1 93 ? 4.346 -3.968 -3.497 1.00 98.38 93 GLU A C 1
ATOM 749 O O . GLU A 1 93 ? 3.390 -4.101 -2.730 1.00 98.38 93 GLU A O 1
ATOM 754 N N . ILE A 1 94 ? 5.603 -3.995 -3.043 1.00 98.25 94 ILE A N 1
ATOM 755 C CA . ILE A 1 94 ? 5.928 -4.229 -1.624 1.00 98.25 94 ILE A CA 1
ATOM 756 C C . ILE A 1 94 ? 5.281 -3.163 -0.721 1.00 98.25 94 ILE A C 1
ATOM 758 O O . ILE A 1 94 ? 4.756 -3.473 0.354 1.00 98.25 94 ILE A O 1
ATOM 762 N N . ALA A 1 95 ? 5.316 -1.891 -1.126 1.00 97.75 95 ALA A N 1
ATOM 763 C CA . ALA A 1 95 ? 4.708 -0.803 -0.366 1.00 97.75 95 ALA A CA 1
ATOM 764 C C . ALA A 1 95 ? 3.175 -0.924 -0.306 1.00 97.75 95 ALA A C 1
ATOM 766 O O . ALA A 1 95 ? 2.587 -0.713 0.758 1.00 97.75 95 ALA A O 1
ATOM 767 N N . LYS A 1 96 ? 2.527 -1.312 -1.412 1.00 98.38 96 LYS A N 1
ATOM 768 C CA . LYS A 1 96 ? 1.078 -1.562 -1.468 1.00 98.38 96 LYS A CA 1
ATOM 769 C C . LYS A 1 96 ? 0.666 -2.711 -0.555 1.00 98.38 96 LYS A C 1
ATOM 771 O O . LYS A 1 96 ? -0.311 -2.569 0.178 1.00 98.38 96 LYS A O 1
ATOM 776 N N . GLU A 1 97 ? 1.419 -3.808 -0.539 1.00 98.44 97 GLU A N 1
ATOM 777 C CA . GLU A 1 97 ? 1.154 -4.934 0.363 1.00 98.44 97 GLU A CA 1
ATOM 778 C C . GLU A 1 97 ? 1.263 -4.529 1.837 1.00 98.44 97 GLU A C 1
ATOM 780 O O . GLU A 1 97 ? 0.389 -4.855 2.644 1.00 98.44 97 GLU A O 1
ATOM 785 N N . LYS A 1 98 ? 2.313 -3.779 2.201 1.00 98.19 98 LYS A N 1
ATOM 786 C CA . LYS A 1 98 ? 2.481 -3.245 3.564 1.00 98.19 98 LYS A CA 1
ATOM 787 C C . LYS A 1 98 ? 1.323 -2.329 3.952 1.00 98.19 98 LYS A C 1
ATOM 789 O O . LYS A 1 98 ? 0.791 -2.447 5.054 1.00 98.19 98 LYS A O 1
ATOM 794 N N . LEU A 1 99 ? 0.906 -1.451 3.040 1.00 98.19 99 LEU A N 1
ATOM 795 C CA . LEU A 1 99 ? -0.225 -0.554 3.256 1.00 98.19 99 LEU A CA 1
ATOM 796 C C . LEU A 1 99 ? -1.535 -1.328 3.456 1.00 98.19 99 LEU A C 1
ATOM 798 O O . LEU A 1 99 ? -2.312 -0.984 4.344 1.00 98.19 99 LEU A O 1
ATOM 802 N N . ALA A 1 100 ? -1.782 -2.366 2.654 1.00 98.44 100 ALA A N 1
ATOM 803 C CA . ALA A 1 100 ? -2.973 -3.200 2.776 1.00 98.44 100 ALA A CA 1
ATOM 804 C C . ALA A 1 100 ? -3.032 -3.905 4.141 1.00 98.44 100 ALA A C 1
ATOM 806 O O . ALA A 1 100 ? -4.065 -3.850 4.807 1.00 98.44 100 ALA A O 1
ATOM 807 N N . LYS A 1 101 ? -1.909 -4.478 4.596 1.00 98.25 101 LYS A N 1
ATOM 808 C CA . LYS A 1 101 ? -1.799 -5.101 5.927 1.00 98.25 101 LYS A CA 1
ATOM 809 C C . LYS A 1 101 ? -2.076 -4.100 7.050 1.00 98.25 101 LYS A C 1
ATOM 811 O O . LYS A 1 101 ? -2.938 -4.351 7.885 1.00 98.25 101 LYS A O 1
ATOM 816 N N . ALA A 1 102 ? -1.428 -2.934 7.018 1.00 98.00 102 ALA A N 1
ATOM 817 C CA . ALA A 1 102 ? -1.624 -1.896 8.031 1.00 98.00 102 ALA A CA 1
ATOM 818 C C . ALA A 1 102 ? -3.074 -1.378 8.079 1.00 98.00 102 ALA A C 1
ATOM 820 O O . ALA A 1 102 ? -3.611 -1.111 9.153 1.00 98.00 102 ALA A O 1
ATOM 821 N N . ARG A 1 103 ? -3.736 -1.252 6.921 1.00 98.25 103 ARG A N 1
ATOM 822 C CA . ARG A 1 103 ? -5.153 -0.863 6.849 1.00 98.25 103 ARG A CA 1
ATOM 823 C C . ARG A 1 103 ? -6.074 -1.914 7.457 1.00 98.25 103 ARG A C 1
ATOM 825 O O . ARG A 1 103 ? -7.018 -1.542 8.148 1.00 98.25 103 ARG A O 1
ATOM 832 N N . GLU A 1 104 ? -5.805 -3.194 7.224 1.00 98.44 104 GLU A N 1
ATOM 833 C CA . GLU A 1 104 ? -6.604 -4.270 7.812 1.00 98.44 104 GLU A CA 1
ATOM 834 C C . GLU A 1 104 ? -6.417 -4.349 9.332 1.00 98.44 104 GLU A C 1
ATOM 836 O O . GLU A 1 104 ? -7.396 -4.437 10.072 1.00 98.44 104 GLU A O 1
ATOM 841 N N . GLU A 1 105 ? -5.184 -4.216 9.824 1.00 98.19 105 GLU A N 1
ATOM 842 C CA . GLU A 1 105 ? -4.908 -4.125 11.264 1.00 98.19 105 GLU A CA 1
ATOM 843 C C . GLU A 1 105 ? -5.641 -2.941 11.906 1.00 98.19 105 GLU A C 1
ATOM 845 O O . GLU A 1 105 ? -6.301 -3.096 12.939 1.00 98.19 105 GLU A O 1
ATOM 850 N N . LEU A 1 106 ? -5.595 -1.769 11.264 1.00 98.38 106 LEU A N 1
ATOM 851 C CA . LEU A 1 106 ? -6.313 -0.582 11.721 1.00 98.38 106 LEU A CA 1
ATOM 852 C C . LEU A 1 106 ? -7.826 -0.815 11.762 1.00 98.38 106 LEU A C 1
ATOM 854 O O . LEU A 1 106 ? -8.478 -0.401 12.722 1.00 98.38 106 LEU A O 1
ATOM 858 N N . ARG A 1 107 ? -8.388 -1.490 10.754 1.00 98.44 107 ARG A N 1
ATOM 859 C CA . ARG A 1 107 ? -9.815 -1.828 10.710 1.00 98.44 107 ARG A CA 1
ATOM 860 C C . ARG A 1 107 ? -10.195 -2.719 11.890 1.00 98.44 107 ARG A C 1
ATOM 862 O O . ARG A 1 107 ? -11.103 -2.375 12.638 1.00 98.44 107 ARG A O 1
ATOM 869 N N . ILE A 1 108 ? -9.441 -3.794 12.124 1.00 98.25 108 ILE A N 1
ATOM 870 C CA . ILE A 1 108 ? -9.672 -4.724 13.240 1.00 98.25 108 ILE A CA 1
ATOM 871 C C . ILE A 1 108 ? -9.624 -3.998 14.590 1.00 98.25 108 ILE A C 1
ATOM 873 O O . ILE A 1 108 ? -10.470 -4.234 15.455 1.00 98.25 108 ILE A O 1
ATOM 877 N N . ILE A 1 109 ? -8.630 -3.130 14.800 1.00 98.31 109 ILE A N 1
ATOM 878 C CA . ILE A 1 109 ? -8.492 -2.368 16.050 1.00 98.31 109 ILE A CA 1
ATOM 879 C C . ILE A 1 109 ? -9.655 -1.387 16.214 1.00 98.31 109 ILE A C 1
ATOM 881 O O . ILE A 1 109 ? -10.218 -1.286 17.303 1.00 98.31 109 ILE A O 1
ATOM 885 N N . THR A 1 110 ? -10.038 -0.699 15.141 1.00 98.19 110 THR A N 1
ATOM 886 C CA . THR A 1 110 ? -11.151 0.258 15.145 1.00 98.19 110 THR A CA 1
ATOM 887 C C . THR A 1 110 ? -12.473 -0.432 15.475 1.00 98.19 110 THR A C 1
ATOM 889 O O . THR A 1 110 ? -13.205 0.038 16.344 1.00 98.19 110 THR A O 1
ATOM 892 N N . ASP A 1 111 ? -12.739 -1.590 14.870 1.00 98.38 111 ASP A N 1
ATOM 893 C CA . ASP A 1 111 ? -13.939 -2.390 15.130 1.00 98.38 111 ASP A CA 1
ATOM 894 C C . ASP A 1 111 ? -13.992 -2.855 16.596 1.00 98.38 111 ASP A C 1
ATOM 896 O O . ASP A 1 111 ? -15.018 -2.721 17.269 1.00 98.38 111 ASP A O 1
ATOM 900 N N . LYS A 1 112 ? -12.862 -3.337 17.137 1.00 98.25 112 LYS A N 1
ATOM 901 C CA . LYS A 1 112 ? -12.746 -3.709 18.560 1.00 98.25 112 LYS A CA 1
ATOM 902 C C . LYS A 1 112 ? -12.979 -2.517 19.484 1.00 98.25 112 LYS A C 1
ATOM 904 O O . LYS A 1 112 ? -13.668 -2.656 20.493 1.00 98.25 112 LYS A O 1
ATOM 909 N N . LEU A 1 113 ? -12.410 -1.359 19.151 1.00 98.44 113 LEU A N 1
ATOM 910 C CA . LEU A 1 113 ? -12.562 -0.138 19.934 1.00 98.44 113 LEU A CA 1
ATOM 911 C C . LEU A 1 113 ? -14.019 0.328 19.954 1.00 98.44 113 LEU A C 1
ATOM 913 O O . LEU A 1 113 ? -14.522 0.694 21.013 1.00 98.44 113 LEU A O 1
ATOM 917 N N . ASN A 1 114 ? -14.698 0.295 18.808 1.00 98.38 114 ASN A N 1
ATOM 918 C CA . ASN A 1 114 ? -16.105 0.672 18.707 1.00 98.38 114 ASN A CA 1
ATOM 919 C C . ASN A 1 114 ? -16.984 -0.256 19.545 1.00 98.38 114 ASN A C 1
ATOM 921 O O . ASN A 1 114 ? -17.761 0.227 20.364 1.00 98.38 114 ASN A O 1
ATOM 925 N N . LYS A 1 115 ? -16.771 -1.573 19.451 1.00 98.31 115 LYS A N 1
ATOM 926 C CA . LYS A 1 115 ? -17.479 -2.542 20.294 1.00 98.31 115 LYS A CA 1
ATOM 927 C C . LYS A 1 115 ? -17.245 -2.291 21.786 1.00 98.31 115 LYS A C 1
ATOM 929 O O . LYS A 1 115 ? -18.193 -2.272 22.564 1.00 98.31 115 LYS A O 1
ATOM 934 N N . LEU A 1 116 ? -15.995 -2.055 22.190 1.00 98.38 116 LEU A N 1
ATOM 935 C CA . LEU A 1 116 ? -15.670 -1.773 23.588 1.00 98.38 116 LEU A CA 1
ATOM 936 C C . LEU A 1 116 ? -16.334 -0.479 24.079 1.00 98.38 116 LEU A C 1
ATOM 938 O O . LEU A 1 116 ? -16.812 -0.432 25.209 1.00 98.38 116 LEU A O 1
ATOM 942 N N . LYS A 1 117 ? -16.389 0.560 23.238 1.00 98.12 117 LYS A N 1
ATOM 943 C CA . LYS A 1 117 ? -17.094 1.810 23.553 1.00 98.12 117 LYS A CA 1
ATOM 944 C C . LYS A 1 117 ? -18.592 1.579 23.737 1.00 98.12 117 LYS A C 1
ATOM 946 O O . LYS A 1 117 ? -19.150 2.067 24.714 1.00 98.12 117 LYS A O 1
ATOM 951 N N . GLU A 1 118 ? -19.224 0.824 22.843 1.00 98.44 118 GLU A N 1
ATOM 952 C CA . GLU A 1 118 ? -20.644 0.474 22.958 1.00 98.44 118 GLU A CA 1
ATOM 953 C C . GLU A 1 118 ? -20.934 -0.308 24.240 1.00 98.44 118 GLU A C 1
ATOM 955 O O . GLU A 1 118 ? -21.863 0.024 24.975 1.00 98.44 118 GLU A O 1
ATOM 960 N N . ASP A 1 119 ? -20.128 -1.327 24.537 1.00 98.31 119 ASP A N 1
ATOM 961 C CA . ASP A 1 119 ? -20.306 -2.140 25.738 1.00 98.31 119 ASP A CA 1
ATOM 962 C C . ASP A 1 119 ? -20.055 -1.315 27.005 1.00 98.31 119 ASP A C 1
ATOM 964 O O . ASP A 1 119 ? -20.836 -1.394 27.952 1.00 98.31 119 ASP A O 1
ATOM 968 N N . SER A 1 120 ? -19.036 -0.450 27.006 1.00 98.19 120 SER A N 1
ATOM 969 C CA . SER A 1 120 ? -18.782 0.480 28.108 1.00 98.19 120 SER A CA 1
ATOM 970 C C . SER A 1 120 ? -19.957 1.427 28.338 1.00 98.19 120 SER A C 1
ATOM 972 O O . SER A 1 120 ? -20.316 1.668 29.489 1.00 98.19 120 SER A O 1
ATOM 974 N N . GLN A 1 121 ? -20.568 1.955 27.274 1.00 98.44 121 GLN A N 1
ATOM 975 C CA . GLN A 1 121 ? -21.727 2.835 27.403 1.00 98.44 121 GLN A CA 1
ATOM 976 C C . GLN A 1 121 ? -22.921 2.087 28.007 1.00 98.44 121 GLN A C 1
ATOM 978 O O . GLN A 1 121 ? -23.509 2.564 28.973 1.00 98.44 121 GLN A O 1
ATOM 983 N N . LYS A 1 122 ? -23.211 0.868 27.531 1.00 98.31 122 LYS A N 1
ATOM 984 C CA . LYS A 1 122 ? -24.273 0.024 28.107 1.00 98.31 122 LYS A CA 1
ATOM 985 C C . LYS A 1 122 ? -24.043 -0.247 29.595 1.00 98.31 122 LYS A C 1
ATOM 987 O O . LYS A 1 122 ? -24.983 -0.182 30.381 1.00 98.31 122 LYS A O 1
ATOM 992 N N . GLN A 1 123 ? -22.805 -0.548 29.996 1.00 98.12 123 GLN A N 1
ATOM 993 C CA . GLN A 1 123 ? -22.486 -0.783 31.408 1.00 98.12 123 GLN A CA 1
ATOM 994 C C . GLN A 1 123 ? -22.638 0.483 32.256 1.00 98.12 123 GLN A C 1
ATOM 996 O O . GLN A 1 123 ? -23.116 0.398 33.386 1.00 98.12 123 GLN A O 1
ATOM 1001 N N . LEU A 1 124 ? -22.278 1.655 31.723 1.00 98.50 124 LEU A N 1
ATOM 1002 C CA . LEU A 1 124 ? -22.518 2.931 32.400 1.00 98.50 124 LEU A CA 1
ATOM 1003 C C . LEU A 1 124 ? -24.014 3.194 32.590 1.00 98.50 124 LEU A C 1
ATOM 1005 O O . LEU A 1 124 ? -24.421 3.593 33.679 1.00 98.50 124 LEU A O 1
ATOM 1009 N N . ASP A 1 125 ? -24.836 2.912 31.582 1.00 98.38 125 ASP A N 1
ATOM 1010 C CA . ASP A 1 125 ? -26.286 3.089 31.672 1.00 98.38 125 ASP A CA 1
ATOM 1011 C C . ASP A 1 125 ? -26.897 2.156 32.733 1.00 98.38 125 ASP A C 1
ATOM 1013 O O . ASP A 1 125 ? -27.668 2.600 33.586 1.00 98.38 125 ASP A O 1
ATOM 1017 N N . ILE A 1 126 ? -26.482 0.882 32.755 1.00 98.12 126 ILE A N 1
ATOM 1018 C CA . ILE A 1 126 ? -26.899 -0.095 33.778 1.00 98.12 126 ILE A CA 1
ATOM 1019 C C . ILE A 1 126 ? -26.463 0.356 35.175 1.00 98.12 126 ILE A C 1
ATOM 1021 O O . ILE A 1 126 ? -27.258 0.313 36.116 1.00 98.12 126 ILE A O 1
ATOM 1025 N N . LYS A 1 127 ? -25.211 0.806 35.322 1.00 98.38 127 LYS A N 1
ATOM 1026 C CA . LYS A 1 127 ? -24.685 1.328 36.589 1.00 98.38 127 LYS A CA 1
ATOM 1027 C C . LYS A 1 127 ? -25.541 2.489 37.092 1.00 98.38 127 LYS A C 1
ATOM 1029 O O . LYS A 1 127 ? -25.937 2.486 38.255 1.00 98.38 127 LYS A O 1
ATOM 1034 N N . ASN A 1 128 ? -25.841 3.453 36.225 1.00 98.38 128 ASN A N 1
ATOM 1035 C CA . ASN A 1 128 ? -26.625 4.634 36.579 1.00 98.38 128 ASN A CA 1
ATOM 1036 C C . ASN A 1 128 ? -28.050 4.258 37.015 1.00 98.38 128 ASN A C 1
ATOM 1038 O O . ASN A 1 128 ? -28.559 4.797 38.001 1.00 98.38 128 ASN A O 1
ATOM 1042 N N . GLU A 1 129 ? -28.684 3.303 36.330 1.00 98.31 129 GLU A N 1
ATOM 1043 C CA . GLU A 1 129 ? -30.011 2.814 36.714 1.00 98.31 129 GLU A CA 1
ATOM 1044 C C . GLU A 1 129 ? -29.979 2.086 38.066 1.00 98.31 129 GLU A C 1
ATOM 1046 O O . GLU A 1 129 ? -30.813 2.352 38.933 1.00 98.31 129 GLU A O 1
ATOM 1051 N N . LEU A 1 130 ? -28.981 1.229 38.304 1.00 98.19 130 LEU A N 1
ATOM 1052 C CA . LEU A 1 130 ? -28.804 0.556 39.594 1.00 98.19 130 LEU A CA 1
ATOM 1053 C C . LEU A 1 130 ? -28.553 1.550 40.733 1.00 98.19 130 LEU A C 1
ATOM 1055 O O . LEU A 1 130 ? -29.148 1.418 41.803 1.00 98.19 130 LEU A O 1
ATOM 1059 N N . GLU A 1 131 ? -27.725 2.572 40.510 1.00 98.19 131 GLU A N 1
ATOM 1060 C CA . GLU A 1 131 ? -27.490 3.641 41.487 1.00 98.19 131 GLU A CA 1
ATOM 1061 C C . GLU A 1 131 ? -28.785 4.411 41.793 1.00 98.19 131 GLU A C 1
ATOM 1063 O O . GLU A 1 131 ? -29.099 4.659 42.961 1.00 98.19 131 GLU A O 1
ATOM 1068 N N . SER A 1 132 ? -29.593 4.716 40.773 1.00 98.25 132 SER A N 1
ATOM 1069 C CA . SER A 1 132 ? -30.914 5.343 40.927 1.00 98.25 132 SER A CA 1
ATOM 1070 C C . SER A 1 132 ? -31.875 4.472 41.746 1.00 98.25 132 SER A C 1
ATOM 1072 O O . SER A 1 132 ? -32.527 4.953 42.681 1.00 98.25 132 SER A O 1
ATOM 1074 N N . GLN A 1 133 ? -31.942 3.170 41.458 1.00 97.88 133 GLN A N 1
ATOM 1075 C CA . GLN A 1 133 ? -32.766 2.222 42.211 1.00 97.88 133 GLN A CA 1
ATOM 1076 C C . GLN A 1 133 ? -32.300 2.085 43.662 1.00 97.88 133 GLN A C 1
ATOM 1078 O O . GLN A 1 133 ? -33.126 2.134 44.578 1.00 97.88 133 GLN A O 1
ATOM 1083 N N . ALA A 1 134 ? -30.990 1.991 43.896 1.00 98.25 134 ALA A N 1
ATOM 1084 C CA . ALA A 1 134 ? -30.415 1.938 45.235 1.00 98.25 134 ALA A CA 1
ATOM 1085 C C . ALA A 1 134 ? -30.770 3.193 46.048 1.00 98.25 134 ALA A C 1
ATOM 1087 O O . ALA A 1 134 ? -31.195 3.087 47.201 1.00 98.25 134 ALA A O 1
ATOM 1088 N N . GLN A 1 135 ? -30.693 4.381 45.439 1.00 98.06 135 GLN A N 1
ATOM 1089 C CA . GLN A 1 135 ? -31.107 5.632 46.080 1.00 98.06 135 GLN A CA 1
ATOM 1090 C C . GLN A 1 135 ? -32.604 5.651 46.415 1.00 98.06 135 GLN A C 1
ATOM 1092 O O . GLN A 1 135 ? -32.979 6.068 47.514 1.00 98.06 135 GLN A O 1
ATOM 1097 N N . LYS A 1 136 ? -33.471 5.184 45.505 1.00 97.94 136 LYS A N 1
ATOM 1098 C CA . LYS A 1 136 ? -34.920 5.072 45.760 1.00 97.94 136 LYS A CA 1
ATOM 1099 C C . LYS A 1 136 ? -35.205 4.132 46.931 1.00 97.94 136 LYS A C 1
ATOM 1101 O O . LYS A 1 136 ? -35.989 4.481 47.811 1.00 97.94 136 LYS A O 1
ATOM 1106 N N . THR A 1 137 ? -34.556 2.971 46.974 1.00 97.75 137 THR A N 1
ATOM 1107 C CA . THR A 1 137 ? -34.715 1.998 48.064 1.00 97.75 137 THR A CA 1
ATOM 1108 C C . THR A 1 137 ? -34.212 2.558 49.388 1.00 97.75 137 THR A C 1
ATOM 1110 O O . THR A 1 137 ? -34.921 2.469 50.387 1.00 97.75 137 THR A O 1
ATOM 1113 N N . LYS A 1 138 ? -33.057 3.233 49.394 1.00 97.88 138 LYS A N 1
ATOM 1114 C CA . LYS A 1 138 ? -32.541 3.915 50.587 1.00 97.88 138 LYS A CA 1
ATOM 1115 C C . LYS A 1 138 ? -33.540 4.941 51.127 1.00 97.88 138 LYS A C 1
ATOM 1117 O O . LYS A 1 138 ? -33.825 4.932 52.318 1.00 97.88 138 LYS A O 1
ATOM 1122 N N . LYS A 1 139 ? -34.131 5.769 50.256 1.00 97.81 139 LYS A N 1
ATOM 1123 C CA . LYS A 1 139 ? -3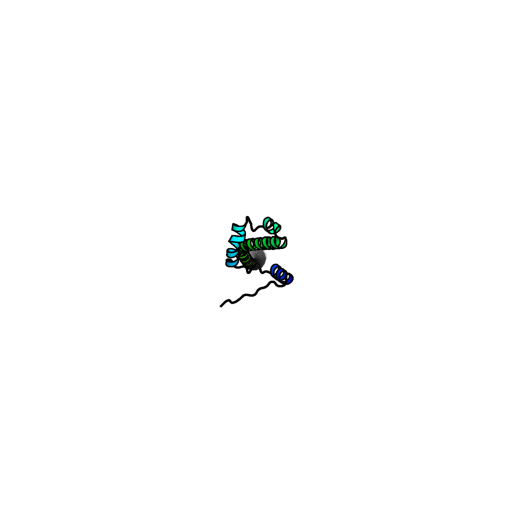5.181 6.726 50.655 1.00 97.81 139 LYS A CA 1
ATOM 1124 C C . LYS A 1 139 ? -36.386 6.020 51.281 1.00 97.81 139 LYS A C 1
ATOM 1126 O O . LYS A 1 139 ? -36.845 6.449 52.332 1.00 97.81 139 LYS A O 1
ATOM 1131 N N . LYS A 1 140 ? -36.861 4.922 50.678 1.00 97.69 140 LYS A N 1
ATOM 1132 C CA . LYS A 1 140 ? -37.969 4.120 51.231 1.00 97.69 140 LYS A CA 1
ATOM 1133 C C . LYS A 1 140 ? -37.646 3.575 52.624 1.00 97.69 140 LYS A C 1
ATOM 1135 O O . LYS A 1 140 ? -38.505 3.651 53.496 1.00 97.69 140 LYS A O 1
ATOM 1140 N N . ILE A 1 141 ? -36.427 3.070 52.835 1.00 97.69 141 ILE A N 1
ATOM 1141 C CA . ILE A 1 141 ? -35.967 2.590 54.147 1.00 97.69 141 ILE A CA 1
ATOM 1142 C C . ILE A 1 141 ? -36.006 3.730 55.165 1.00 97.69 141 ILE A C 1
ATOM 1144 O O . ILE A 1 141 ? -36.652 3.586 56.194 1.00 97.69 141 ILE A O 1
ATOM 1148 N N . THR A 1 142 ? -35.429 4.892 54.848 1.00 97.50 142 THR A N 1
ATOM 1149 C CA . THR A 1 142 ? -35.437 6.048 55.759 1.00 97.50 142 THR A CA 1
ATOM 1150 C C . THR A 1 142 ? -36.856 6.518 56.101 1.00 97.50 142 THR A C 1
ATOM 1152 O O . THR A 1 142 ? -37.148 6.854 57.251 1.00 97.50 142 THR A O 1
ATOM 1155 N N . THR A 1 143 ? -37.780 6.515 55.134 1.00 96.75 143 THR A N 1
ATOM 1156 C CA . THR A 1 143 ? -39.195 6.820 55.401 1.00 96.75 143 THR A CA 1
ATOM 1157 C C . THR A 1 143 ? -39.839 5.770 56.309 1.00 96.75 143 THR A C 1
ATOM 1159 O O . THR A 1 143 ? -40.546 6.138 57.245 1.00 96.75 143 THR A O 1
ATOM 1162 N N . ALA A 1 144 ? -39.580 4.480 56.075 1.00 97.31 144 ALA A N 1
ATOM 1163 C CA . ALA A 1 144 ? -40.097 3.398 56.912 1.00 97.31 144 ALA A CA 1
ATOM 1164 C C . ALA A 1 144 ? -39.555 3.474 58.350 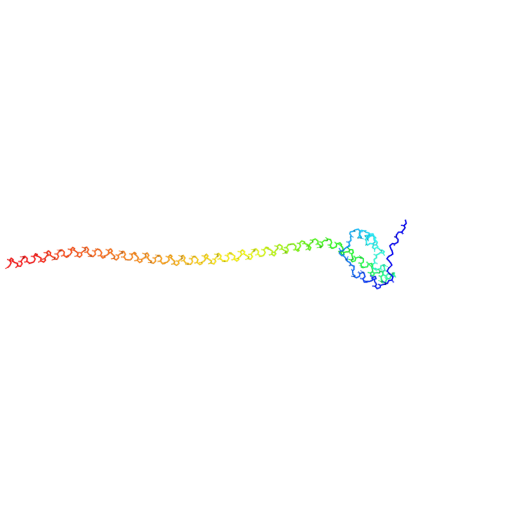1.00 97.31 144 ALA A C 1
ATOM 1166 O O . ALA A 1 144 ? -40.332 3.361 59.293 1.00 97.31 144 ALA A O 1
ATOM 1167 N N . GLU A 1 145 ? -38.260 3.744 58.525 1.00 96.00 145 GLU A N 1
ATOM 1168 C CA . GLU A 1 145 ? -37.631 3.976 59.833 1.00 96.00 145 GLU A CA 1
ATOM 1169 C C . GLU A 1 145 ? -38.292 5.147 60.569 1.00 96.00 145 GLU A C 1
ATOM 1171 O O . GLU A 1 145 ? -38.645 5.036 61.744 1.00 96.00 145 GLU A O 1
ATOM 1176 N N . THR A 1 146 ? -38.530 6.257 59.864 1.00 95.19 146 THR A N 1
ATOM 1177 C CA . THR A 1 146 ? -39.211 7.433 60.427 1.00 95.19 146 THR A CA 1
ATOM 1178 C C . THR A 1 146 ? -40.630 7.087 60.883 1.00 95.19 146 THR A C 1
ATOM 1180 O O . THR A 1 146 ? -41.041 7.465 61.981 1.00 95.19 146 THR A O 1
ATOM 1183 N N . LEU A 1 147 ? -41.370 6.326 60.072 1.00 95.94 147 LEU A N 1
ATOM 1184 C CA . LEU A 1 147 ? -42.736 5.910 60.380 1.00 95.94 147 LEU A CA 1
ATOM 1185 C C . LEU A 1 147 ? -42.782 4.950 61.578 1.00 95.94 147 LEU A C 1
ATOM 1187 O O . LEU A 1 147 ? -43.603 5.141 62.470 1.00 95.94 147 LEU A O 1
ATOM 1191 N N . ILE A 1 148 ? -41.867 3.977 61.653 1.00 94.81 148 ILE A N 1
ATOM 1192 C CA . ILE A 1 148 ? -41.726 3.068 62.804 1.00 94.81 148 ILE A CA 1
ATOM 1193 C C . ILE A 1 148 ? -41.466 3.862 64.090 1.00 94.81 148 ILE A C 1
ATOM 1195 O O . ILE A 1 148 ? -42.118 3.616 65.107 1.00 94.81 148 ILE A O 1
ATOM 1199 N N . ASN A 1 149 ? -40.556 4.836 64.042 1.00 93.31 149 ASN A N 1
ATOM 1200 C CA . ASN A 1 149 ? -40.239 5.676 65.195 1.00 93.31 149 ASN A CA 1
ATOM 1201 C C . ASN A 1 149 ? -41.450 6.515 65.640 1.00 93.31 149 ASN A C 1
ATOM 1203 O O . ASN A 1 149 ? -41.754 6.565 66.834 1.00 93.31 149 ASN A O 1
ATOM 1207 N N . SER A 1 150 ? -42.188 7.106 64.693 1.00 92.88 150 SER A N 1
ATOM 1208 C CA . SER A 1 150 ? -43.416 7.865 64.976 1.00 92.88 150 SER A CA 1
ATOM 1209 C C . SER A 1 150 ? -44.513 6.987 65.590 1.00 92.88 150 SER A C 1
ATOM 1211 O O . SER A 1 150 ? -45.044 7.314 66.652 1.00 92.88 150 SER A O 1
ATOM 1213 N N . LEU A 1 151 ? -44.814 5.835 64.975 1.00 93.50 151 LEU A N 1
ATOM 1214 C CA . LEU A 1 151 ? -45.840 4.905 65.464 1.00 93.50 151 LEU A CA 1
ATOM 1215 C C . LEU A 1 151 ? -45.497 4.340 66.845 1.00 93.50 151 LEU A C 1
ATOM 1217 O O . LEU A 1 151 ? -46.392 4.115 67.656 1.00 93.50 151 LEU A O 1
ATOM 1221 N N . SER A 1 152 ? -44.217 4.100 67.135 1.00 92.88 152 SER A N 1
ATOM 1222 C CA . SER A 1 152 ? -43.779 3.648 68.460 1.00 92.88 152 SER A CA 1
ATOM 1223 C C . SER A 1 152 ? -44.112 4.685 69.544 1.00 92.88 152 SER A C 1
ATOM 1225 O O . SER A 1 152 ? -44.664 4.337 70.594 1.00 92.88 152 SER A O 1
ATOM 1227 N N . GLY A 1 153 ? -43.869 5.970 69.258 1.00 89.50 153 GLY A N 1
ATOM 1228 C CA . GLY A 1 153 ? -44.242 7.080 70.138 1.00 89.50 153 GLY A CA 1
ATOM 1229 C C . GLY A 1 153 ? -45.757 7.213 70.332 1.00 89.50 153 GLY A C 1
ATOM 1230 O O . GLY A 1 153 ? -46.231 7.368 71.462 1.00 89.50 153 GLY A O 1
ATOM 1231 N N . GLU A 1 154 ? -46.537 7.088 69.256 1.00 91.56 154 GLU A N 1
ATOM 1232 C CA . GLU A 1 154 ? -48.007 7.104 69.317 1.00 91.56 154 GLU A CA 1
ATOM 1233 C C . GLU A 1 154 ? -48.572 5.912 70.096 1.00 91.56 154 GLU A C 1
ATOM 1235 O O . GLU A 1 154 ? -49.433 6.094 70.957 1.00 91.56 154 GLU A O 1
ATOM 1240 N N . ARG A 1 155 ? -48.038 4.701 69.886 1.00 91.38 155 ARG A N 1
ATOM 1241 C CA . ARG A 1 155 ? -48.426 3.497 70.635 1.00 91.38 155 ARG A CA 1
ATOM 1242 C C . ARG A 1 155 ? -48.205 3.676 72.135 1.00 91.38 155 ARG A C 1
ATOM 1244 O O . ARG A 1 155 ? -49.065 3.281 72.925 1.00 91.38 155 ARG A O 1
ATOM 1251 N N . ALA A 1 156 ? -47.076 4.259 72.539 1.00 90.81 156 ALA A N 1
ATOM 1252 C CA . ALA A 1 156 ? -46.808 4.561 73.944 1.00 90.81 156 ALA A CA 1
ATOM 1253 C C . ALA A 1 156 ? -47.836 5.558 74.512 1.00 90.81 156 ALA A C 1
ATOM 1255 O O . ALA A 1 156 ? -48.376 5.326 75.597 1.00 90.81 156 ALA A O 1
ATOM 1256 N N . ARG A 1 157 ? -48.175 6.615 73.755 1.00 91.88 157 ARG A N 1
ATOM 1257 C CA . ARG A 1 157 ? -49.231 7.575 74.127 1.00 91.88 157 ARG A CA 1
ATOM 1258 C C . ARG A 1 157 ? -50.598 6.915 74.276 1.00 91.88 157 ARG A C 1
ATOM 1260 O O . ARG A 1 157 ? -51.251 7.132 75.292 1.00 91.88 157 ARG A O 1
ATOM 1267 N N . TRP A 1 158 ? -51.034 6.113 73.305 1.00 94.31 158 TRP A N 1
ATOM 1268 C CA . TRP A 1 158 ? -52.331 5.433 73.366 1.00 94.31 158 TRP A CA 1
ATOM 1269 C C . TRP A 1 158 ? -52.404 4.452 74.534 1.00 94.31 158 TRP A C 1
ATOM 1271 O O . TRP A 1 158 ? -53.422 4.397 75.216 1.00 94.31 158 TRP A O 1
ATOM 1281 N N . LYS A 1 159 ? -51.314 3.727 74.822 1.00 93.50 159 LYS A N 1
ATOM 1282 C CA . LYS A 1 159 ? -51.249 2.823 75.978 1.00 93.50 159 LYS A CA 1
ATOM 1283 C C . LYS A 1 159 ? -51.383 3.578 77.304 1.00 93.50 159 LYS A C 1
ATOM 1285 O O . LYS A 1 159 ? -52.091 3.107 78.188 1.00 93.50 159 LYS A O 1
ATOM 1290 N N . LYS A 1 160 ? -50.741 4.747 77.424 1.00 93.12 160 LYS A N 1
ATOM 1291 C CA . LYS A 1 160 ? -50.866 5.633 78.592 1.00 93.12 160 LYS A CA 1
ATOM 1292 C C . LYS A 1 160 ? -52.292 6.171 78.742 1.00 93.12 160 LYS A C 1
ATOM 1294 O O . LYS A 1 160 ? -52.880 6.022 79.803 1.00 93.12 160 LYS A O 1
ATOM 1299 N N . GLY A 1 161 ? -52.881 6.700 77.667 1.00 92.69 161 GLY A N 1
ATOM 1300 C CA . GLY A 1 161 ? -54.261 7.200 77.693 1.00 92.69 161 GLY A CA 1
ATOM 1301 C C . GLY A 1 161 ? -55.286 6.108 78.023 1.00 92.69 161 GLY A C 1
ATOM 1302 O O . GLY A 1 161 ? -56.219 6.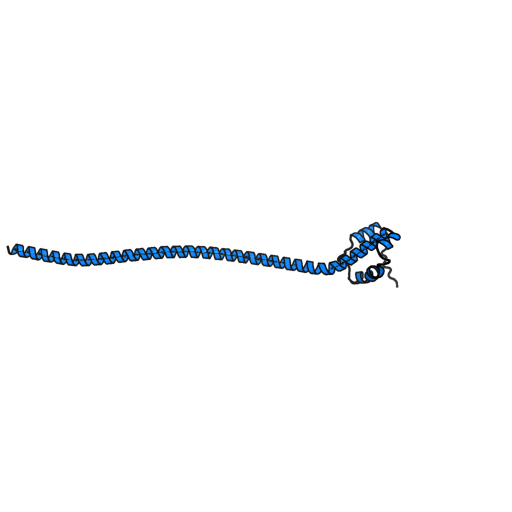340 78.784 1.00 92.69 161 GLY A O 1
ATOM 1303 N N . ALA A 1 162 ? -55.088 4.887 77.518 1.00 92.81 162 ALA A N 1
ATOM 1304 C CA . ALA A 1 162 ? -55.942 3.751 77.854 1.00 92.81 162 ALA A CA 1
ATOM 1305 C C . ALA A 1 162 ? -55.857 3.366 79.342 1.00 92.81 162 ALA A C 1
ATOM 1307 O O . ALA A 1 162 ? -56.883 3.025 79.932 1.00 92.81 162 ALA A O 1
ATOM 1308 N N . SER A 1 163 ? -54.668 3.427 79.961 1.00 91.94 163 SER A N 1
ATOM 1309 C CA . SER A 1 163 ? -54.547 3.163 81.401 1.00 91.94 163 SER A CA 1
ATOM 1310 C C . SER A 1 163 ? -55.196 4.269 82.229 1.00 91.94 163 SER A C 1
ATOM 1312 O O . SER A 1 163 ? -55.949 3.960 83.141 1.00 91.94 163 SER A O 1
ATOM 1314 N N . GLU A 1 164 ? -54.980 5.537 81.866 1.00 92.31 164 GLU A N 1
ATOM 1315 C CA . GLU A 1 164 ? -55.591 6.694 82.537 1.00 92.31 164 GLU A CA 1
ATOM 1316 C C . GLU A 1 164 ? -57.128 6.606 82.531 1.00 92.31 164 GLU A C 1
ATOM 1318 O O . GLU A 1 164 ? -57.755 6.745 83.578 1.00 92.31 164 GLU A O 1
ATOM 1323 N N . ILE A 1 165 ? -57.741 6.274 81.387 1.00 92.62 165 ILE A N 1
ATOM 1324 C CA . ILE A 1 165 ? -59.196 6.060 81.285 1.00 92.62 165 ILE A CA 1
ATOM 1325 C C . ILE A 1 165 ? -59.651 4.867 82.139 1.00 92.62 165 ILE A C 1
ATOM 1327 O O . ILE A 1 165 ? -60.698 4.924 82.785 1.00 92.62 165 ILE A O 1
ATOM 1331 N N . SER A 1 166 ? -58.888 3.769 82.148 1.00 90.44 166 SER A N 1
ATOM 1332 C CA . SER A 1 166 ? -59.213 2.601 82.973 1.00 90.44 166 SER A CA 1
ATOM 1333 C C . SER A 1 166 ? -59.152 2.908 84.469 1.00 90.44 166 SER A C 1
ATOM 1335 O O . SER A 1 166 ? -59.927 2.324 85.227 1.00 90.44 166 SER A O 1
ATOM 1337 N N . ASP A 1 167 ? -58.222 3.755 84.895 1.00 90.38 167 ASP A N 1
ATOM 1338 C CA . ASP A 1 167 ? -58.079 4.153 86.292 1.00 90.38 167 ASP A CA 1
ATOM 1339 C C . ASP A 1 167 ? -59.193 5.121 86.701 1.00 90.38 167 ASP A C 1
ATOM 1341 O O . ASP A 1 167 ? -59.763 4.961 87.778 1.00 90.38 167 ASP A O 1
ATOM 1345 N N . GLU A 1 168 ? -59.580 6.048 85.822 1.00 86.94 168 GLU A N 1
ATOM 1346 C CA . GLU A 1 168 ? -60.728 6.935 86.041 1.00 86.94 168 GLU A CA 1
ATOM 1347 C C . GLU A 1 168 ? -62.033 6.141 86.183 1.00 86.94 168 GLU A C 1
ATOM 1349 O O . GLU A 1 168 ? -62.803 6.353 87.116 1.00 86.94 168 GLU A O 1
ATOM 1354 N N . LYS A 1 169 ? -62.243 5.129 85.331 1.00 87.19 169 LYS A N 1
ATOM 1355 C CA . LYS A 1 169 ? -63.416 4.247 85.413 1.00 87.19 169 LYS A CA 1
ATOM 1356 C C . LYS A 1 169 ? -63.502 3.455 86.726 1.00 87.19 169 LYS A C 1
ATOM 1358 O O . LYS A 1 169 ? -64.592 3.051 87.094 1.00 87.19 169 LYS A O 1
ATOM 1363 N N . LYS A 1 170 ? -62.384 3.188 87.411 1.00 86.00 170 LYS A N 1
ATOM 1364 C CA . LYS A 1 170 ? -62.394 2.531 88.735 1.00 86.00 170 LYS A CA 1
ATOM 1365 C C . LYS A 1 170 ? -62.727 3.492 89.877 1.00 86.00 170 LYS A C 1
ATOM 1367 O O . LYS A 1 170 ? -63.008 3.029 90.978 1.00 86.00 170 LYS A O 1
ATOM 1372 N N . ARG A 1 171 ? -62.576 4.799 89.651 1.00 81.31 171 ARG A N 1
ATOM 1373 C CA . ARG A 1 171 ? -62.835 5.847 90.648 1.00 81.31 171 ARG A CA 1
ATOM 1374 C C . ARG A 1 171 ? -64.294 6.305 90.649 1.00 81.31 171 ARG A C 1
ATOM 1376 O O . ARG A 1 171 ? -64.741 6.801 91.679 1.00 81.31 171 ARG A O 1
ATOM 1383 N N . LEU A 1 172 ? -64.982 6.154 89.516 1.00 68.88 172 LEU A N 1
ATOM 1384 C CA . LEU A 1 172 ? -66.430 6.324 89.350 1.00 68.88 172 LEU A CA 1
ATOM 1385 C C . LEU A 1 172 ? -67.184 5.057 89.767 1.00 68.88 172 LEU A C 1
ATOM 1387 O O . LEU A 1 172 ? -68.283 5.211 90.341 1.00 68.88 172 LEU A O 1
#